Protein AF-A0A383RH29-F1 (afdb_monomer_lite)

Structure (mmCIF, N/CA/C/O backbone):
data_AF-A0A383RH29-F1
#
_entry.id   AF-A0A383RH29-F1
#
loop_
_atom_site.group_PDB
_atom_site.id
_atom_site.type_symbol
_atom_site.label_atom_id
_atom_site.label_alt_id
_atom_site.label_comp_id
_atom_site.label_asym_id
_atom_site.label_entity_id
_atom_site.label_seq_id
_atom_site.pdbx_PDB_ins_code
_atom_site.Cartn_x
_atom_site.Cartn_y
_atom_site.Cartn_z
_atom_site.occupancy
_atom_site.B_iso_or_equiv
_atom_site.auth_seq_id
_atom_site.auth_comp_id
_atom_site.auth_asym_id
_atom_site.auth_atom_id
_atom_site.pdbx_PDB_model_num
ATOM 1 N N . MET A 1 1 ? 0.894 -8.483 2.309 1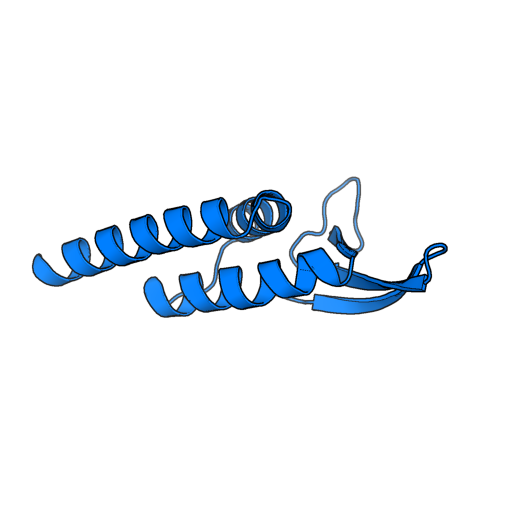.00 91.88 1 MET A N 1
ATOM 2 C CA . MET A 1 1 ? 1.872 -7.664 1.584 1.00 91.88 1 MET A CA 1
ATOM 3 C C . MET A 1 1 ? 2.853 -8.645 0.995 1.00 91.88 1 MET A C 1
ATOM 5 O O . MET A 1 1 ? 3.563 -9.288 1.766 1.00 91.88 1 MET A O 1
ATOM 9 N N . ASP A 1 2 ? 2.845 -8.777 -0.323 1.00 95.81 2 ASP A N 1
ATOM 10 C CA . ASP A 1 2 ? 3.701 -9.663 -1.103 1.00 95.81 2 ASP A CA 1
ATOM 11 C C . ASP A 1 2 ? 4.539 -8.803 -2.062 1.00 95.81 2 ASP A C 1
ATOM 13 O O . ASP A 1 2 ? 4.271 -8.700 -3.262 1.00 95.81 2 ASP A O 1
ATOM 17 N N . LEU A 1 3 ? 5.519 -8.099 -1.483 1.00 96.19 3 LEU A N 1
ATOM 18 C CA . LEU A 1 3 ? 6.335 -7.098 -2.166 1.00 96.19 3 LEU A CA 1
ATOM 19 C C . LEU A 1 3 ? 7.650 -7.708 -2.674 1.00 96.19 3 LEU A C 1
ATOM 21 O O . LEU A 1 3 ? 8.478 -8.162 -1.885 1.00 96.19 3 LEU A O 1
ATOM 25 N N . HIS A 1 4 ? 7.872 -7.651 -3.987 1.00 97.62 4 HIS A N 1
ATOM 26 C CA . HIS A 1 4 ? 9.046 -8.221 -4.655 1.00 97.62 4 HIS A CA 1
ATOM 27 C C . HIS A 1 4 ? 9.840 -7.153 -5.388 1.00 97.62 4 HIS A C 1
ATOM 29 O O . HIS A 1 4 ? 9.263 -6.323 -6.083 1.00 97.62 4 HIS A O 1
ATOM 35 N N . TYR A 1 5 ? 11.167 -7.197 -5.297 1.00 96.88 5 TYR A N 1
ATOM 36 C CA . TYR A 1 5 ? 12.009 -6.341 -6.128 1.00 96.88 5 TYR A CA 1
ATOM 37 C C . TYR A 1 5 ? 11.834 -6.718 -7.605 1.00 96.88 5 TYR A C 1
ATOM 39 O O . TYR A 1 5 ? 11.970 -7.886 -7.976 1.00 96.88 5 TYR A O 1
ATOM 47 N N . LYS A 1 6 ? 11.518 -5.729 -8.443 1.00 96.19 6 LYS A N 1
ATOM 48 C CA . LYS A 1 6 ? 11.268 -5.907 -9.878 1.00 96.19 6 LYS A CA 1
ATOM 49 C C . LYS A 1 6 ? 12.490 -5.536 -10.717 1.00 96.19 6 LYS A C 1
ATOM 51 O O . LYS A 1 6 ? 12.752 -6.181 -11.729 1.00 96.19 6 LYS A O 1
ATOM 56 N N . GLY A 1 7 ? 13.229 -4.503 -10.320 1.00 96.88 7 GLY A N 1
ATOM 57 C CA . GLY A 1 7 ? 14.370 -3.992 -11.078 1.00 96.88 7 GLY A CA 1
ATOM 58 C C . GLY A 1 7 ? 14.603 -2.505 -10.845 1.00 96.88 7 GLY A C 1
ATOM 59 O O . GLY A 1 7 ? 14.094 -1.934 -9.888 1.00 96.88 7 GLY A O 1
ATOM 60 N N . VAL A 1 8 ? 15.353 -1.874 -11.746 1.00 96.88 8 VAL A N 1
ATOM 61 C CA . VAL A 1 8 ? 15.571 -0.422 -11.762 1.00 96.88 8 VAL A CA 1
ATOM 62 C C . VAL A 1 8 ? 14.896 0.156 -13.000 1.00 96.88 8 VAL A C 1
ATOM 64 O O . VAL A 1 8 ? 15.047 -0.388 -14.094 1.00 96.88 8 VAL A O 1
ATOM 67 N N . ASN A 1 9 ? 14.148 1.245 -12.844 1.00 94.38 9 ASN A N 1
ATOM 68 C CA . 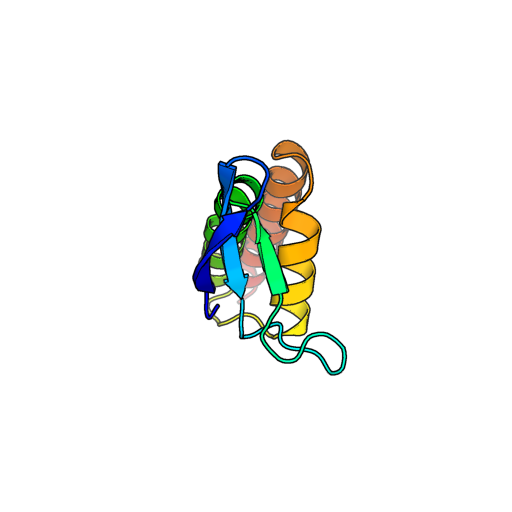ASN A 1 9 ? 13.479 1.897 -13.964 1.00 94.38 9 ASN A CA 1
ATOM 69 C C . ASN A 1 9 ? 14.407 2.832 -14.751 1.00 94.38 9 ASN A C 1
ATOM 71 O O . ASN A 1 9 ? 15.558 3.069 -14.387 1.00 94.38 9 ASN A O 1
ATOM 75 N N . SER A 1 10 ? 13.894 3.411 -15.838 1.00 94.56 10 SER A N 1
ATOM 76 C CA . SER A 1 10 ? 14.655 4.324 -16.704 1.00 94.56 10 SER A CA 1
ATOM 77 C C . SER A 1 10 ? 15.152 5.595 -16.002 1.00 94.56 10 SER A C 1
ATOM 79 O O . SER A 1 10 ? 16.008 6.291 -16.542 1.00 94.56 10 SER A O 1
ATOM 81 N N . ARG A 1 11 ? 14.644 5.898 -14.800 1.00 92.62 11 ARG A N 1
ATOM 82 C CA . ARG A 1 11 ? 15.071 7.021 -13.953 1.00 92.62 11 ARG A CA 1
ATOM 83 C C . ARG A 1 11 ? 16.126 6.618 -12.920 1.00 92.62 11 ARG A C 1
ATOM 85 O O . ARG A 1 11 ? 16.478 7.440 -12.079 1.00 92.62 11 ARG A O 1
ATOM 92 N N . GLY A 1 12 ? 16.604 5.374 -12.953 1.00 94.81 12 GLY A N 1
ATOM 93 C CA . GLY A 1 12 ? 17.591 4.866 -12.003 1.00 94.81 12 GLY A CA 1
ATOM 94 C C . GLY A 1 12 ? 17.021 4.540 -10.620 1.00 94.81 12 GLY A C 1
ATOM 95 O O . GLY A 1 12 ? 17.798 4.380 -9.686 1.00 94.81 12 GLY A O 1
ATOM 96 N N . ARG A 1 13 ? 15.692 4.450 -10.468 1.00 94.69 13 ARG A N 1
ATOM 97 C CA . ARG A 1 13 ? 15.035 4.143 -9.187 1.00 94.69 13 ARG A CA 1
ATOM 98 C C . ARG A 1 13 ? 14.647 2.678 -9.112 1.00 94.69 13 ARG A C 1
ATOM 100 O O . ARG A 1 13 ? 14.184 2.125 -10.112 1.00 94.69 13 ARG A O 1
ATOM 107 N N . ALA A 1 14 ? 14.789 2.071 -7.936 1.00 97.38 14 ALA A N 1
ATOM 108 C CA . ALA A 1 14 ? 14.288 0.723 -7.718 1.00 97.38 14 ALA A CA 1
ATOM 109 C C . ALA A 1 14 ? 12.758 0.686 -7.884 1.00 97.38 14 ALA A C 1
ATOM 111 O O . ALA A 1 14 ? 12.040 1.561 -7.402 1.00 97.38 14 ALA A O 1
ATOM 112 N N . GLU A 1 15 ? 12.263 -0.339 -8.567 1.00 97.56 15 GLU A N 1
ATOM 113 C CA . GLU A 1 15 ? 10.851 -0.678 -8.673 1.00 97.56 15 GLU A CA 1
ATOM 114 C C . GLU A 1 15 ? 10.575 -1.976 -7.928 1.00 97.56 15 GLU A C 1
ATOM 116 O O . GLU A 1 15 ? 11.352 -2.935 -7.970 1.00 97.56 15 GLU A O 1
ATOM 121 N N . TRP A 1 16 ? 9.415 -2.011 -7.293 1.00 97.75 16 TRP A N 1
ATOM 122 C CA . TRP A 1 16 ? 8.908 -3.150 -6.552 1.00 97.75 16 TRP A CA 1
ATOM 123 C C . TRP A 1 16 ? 7.508 -3.496 -7.041 1.00 97.75 16 TRP A C 1
ATOM 125 O O . TRP A 1 16 ? 6.761 -2.626 -7.479 1.00 97.75 16 TRP A O 1
ATOM 135 N N . LEU A 1 17 ? 7.158 -4.773 -6.973 1.00 97.44 17 LEU A N 1
ATOM 136 C CA . LEU A 1 17 ? 5.883 -5.330 -7.392 1.00 97.44 17 LEU A CA 1
ATOM 137 C C . LEU A 1 17 ? 5.146 -5.870 -6.167 1.00 97.44 17 LEU A C 1
ATOM 139 O O . LEU A 1 17 ? 5.616 -6.811 -5.534 1.00 97.44 17 LEU A O 1
ATOM 143 N N . GLU A 1 18 ? 3.997 -5.287 -5.848 1.00 97.19 18 GLU A N 1
ATOM 144 C CA . GLU A 1 18 ? 3.079 -5.773 -4.819 1.00 97.19 18 GLU A CA 1
ATOM 145 C C . GLU A 1 18 ? 2.041 -6.704 -5.451 1.00 97.19 18 GLU A C 1
ATOM 147 O O . GLU A 1 18 ? 1.083 -6.258 -6.095 1.00 97.19 18 GLU A O 1
ATOM 152 N N . ARG A 1 19 ? 2.241 -8.010 -5.279 1.00 97.19 19 ARG A N 1
ATOM 153 C CA . ARG A 1 19 ? 1.439 -9.049 -5.936 1.00 97.19 19 ARG A CA 1
ATOM 154 C C . ARG A 1 19 ? 0.059 -9.223 -5.314 1.00 97.19 19 ARG A C 1
ATOM 156 O O . ARG A 1 19 ? -0.880 -9.554 -6.041 1.00 97.19 19 ARG A O 1
ATOM 163 N N . ASP A 1 20 ? -0.116 -8.905 -4.027 1.00 96.50 20 ASP A N 1
ATOM 164 C CA . ASP A 1 20 ? -1.446 -8.932 -3.394 1.00 96.50 20 ASP A CA 1
ATOM 165 C C . ASP A 1 20 ? -2.409 -7.942 -4.076 1.00 96.50 20 ASP A C 1
ATOM 167 O O . ASP A 1 20 ? -3.633 -8.105 -4.041 1.00 96.50 20 ASP A O 1
ATOM 171 N N . LEU A 1 21 ? -1.859 -6.931 -4.758 1.00 96.75 21 LEU A N 1
ATOM 172 C CA . LEU A 1 21 ? -2.596 -5.910 -5.496 1.00 96.75 21 LEU A CA 1
ATOM 173 C C . LEU A 1 21 ? -2.781 -6.221 -6.988 1.00 96.75 21 LEU A C 1
ATOM 175 O O . LEU A 1 21 ? -3.139 -5.325 -7.751 1.00 96.75 21 LEU A O 1
ATOM 179 N N . ALA A 1 22 ? -2.616 -7.477 -7.414 1.00 96.19 22 ALA A N 1
ATOM 180 C CA . ALA A 1 22 ? -2.932 -7.901 -8.778 1.00 96.19 22 ALA A CA 1
ATOM 181 C C . ALA A 1 22 ? -4.395 -7.592 -9.151 1.00 96.19 22 ALA A C 1
ATOM 183 O O . ALA A 1 22 ? -5.322 -7.850 -8.384 1.00 96.19 22 ALA A O 1
ATOM 184 N N . ARG A 1 23 ? -4.644 -7.053 -10.343 1.00 91.62 23 ARG A N 1
ATOM 185 C CA . ARG A 1 23 ? -5.986 -6.703 -10.852 1.00 91.62 23 ARG A CA 1
ATOM 186 C C . ARG A 1 23 ? -6.170 -7.238 -12.265 1.00 91.62 23 ARG A C 1
ATOM 188 O O . ARG A 1 23 ? -5.194 -7.539 -12.938 1.00 91.62 23 ARG A O 1
ATOM 195 N N . SER A 1 24 ? -7.403 -7.262 -12.771 1.00 92.44 24 SER A N 1
ATOM 196 C CA . SER A 1 24 ? -7.678 -7.734 -14.139 1.00 92.44 24 SER A CA 1
ATOM 197 C C . SER A 1 24 ? -6.881 -6.984 -15.218 1.00 92.44 24 SER A C 1
ATOM 199 O O . SER A 1 24 ? -6.521 -7.574 -16.226 1.00 92.44 24 SER A O 1
ATOM 201 N N . HIS A 1 25 ? -6.575 -5.699 -14.999 1.00 89.62 25 HIS A N 1
ATOM 202 C CA . HIS A 1 25 ? -5.757 -4.867 -15.896 1.00 89.62 25 HIS A CA 1
ATOM 203 C C . HIS A 1 25 ? -4.270 -4.802 -15.503 1.00 89.62 25 HIS A C 1
ATOM 205 O O . HIS A 1 25 ? -3.487 -4.148 -16.183 1.00 89.62 25 HIS A O 1
ATOM 211 N N . CYS A 1 26 ? -3.880 -5.432 -14.394 1.00 88.94 26 CYS A N 1
ATOM 212 C CA . CYS A 1 26 ? -2.500 -5.492 -13.920 1.00 88.94 26 CYS A CA 1
ATOM 213 C C . CYS A 1 26 ? -2.286 -6.819 -13.166 1.00 88.94 26 CYS A C 1
ATOM 215 O O . CYS A 1 26 ? -2.279 -6.839 -11.932 1.00 88.94 26 CYS A O 1
ATOM 217 N N . PRO A 1 27 ? -2.231 -7.952 -13.891 1.00 93.44 27 PRO A N 1
ATOM 218 C CA . PRO A 1 27 ? -2.330 -9.285 -13.294 1.00 93.44 27 PRO A CA 1
ATOM 219 C C . PRO A 1 27 ? -1.100 -9.674 -12.468 1.00 93.44 27 PRO A C 1
ATOM 221 O O . PRO A 1 27 ? -1.187 -10.569 -11.637 1.00 93.44 27 PRO A O 1
ATOM 224 N N . GLU A 1 28 ? 0.029 -9.002 -12.678 1.00 94.06 28 GLU A N 1
ATOM 225 C CA . GLU A 1 28 ? 1.273 -9.275 -11.957 1.00 94.06 28 GLU A CA 1
ATOM 226 C C . GLU A 1 28 ? 1.327 -8.600 -10.578 1.00 94.06 28 GLU A C 1
ATOM 228 O O . GLU A 1 28 ? 2.084 -9.042 -9.720 1.00 94.06 28 GLU A O 1
ATOM 233 N N . GLY A 1 29 ? 0.529 -7.553 -10.340 1.00 95.88 29 GLY A N 1
ATOM 234 C CA . GLY A 1 29 ? 0.594 -6.750 -9.116 1.00 95.88 29 GLY A CA 1
ATOM 235 C C . GLY A 1 29 ? 0.789 -5.261 -9.377 1.00 95.88 29 GLY A C 1
ATOM 236 O O . GLY A 1 29 ? 1.014 -4.835 -10.506 1.00 95.88 29 GLY A O 1
ATOM 237 N N . LEU A 1 30 ? 0.720 -4.451 -8.323 1.00 96.56 30 LEU A N 1
ATOM 238 C CA . LEU A 1 30 ? 0.973 -3.014 -8.415 1.00 96.56 30 LEU A CA 1
ATOM 239 C C . LEU A 1 30 ? 2.481 -2.741 -8.411 1.00 96.56 30 LEU A C 1
ATOM 241 O O . LEU A 1 30 ? 3.178 -3.141 -7.482 1.00 96.56 30 LEU A O 1
ATOM 245 N N . VAL A 1 31 ? 2.975 -2.016 -9.414 1.00 96.38 31 VAL A N 1
ATOM 246 C CA . VAL A 1 31 ? 4.363 -1.537 -9.437 1.00 96.38 31 VAL A CA 1
ATOM 247 C C . VAL A 1 31 ? 4.471 -0.229 -8.653 1.00 96.38 31 VAL A C 1
ATOM 249 O O . VAL A 1 31 ? 3.686 0.690 -8.880 1.00 96.38 31 VAL A O 1
ATOM 252 N N . MET A 1 32 ? 5.454 -0.137 -7.761 1.00 96.44 32 MET A N 1
ATOM 253 C CA . MET A 1 32 ? 5.770 1.052 -6.966 1.00 96.44 32 MET A CA 1
ATOM 254 C C . MET A 1 32 ? 7.259 1.386 -7.079 1.00 96.44 32 MET A C 1
ATOM 256 O O . MET A 1 32 ? 8.100 0.489 -7.118 1.00 96.44 32 MET A O 1
ATOM 260 N N . GLU A 1 33 ? 7.589 2.675 -7.115 1.00 96.69 33 GLU A N 1
ATOM 261 C CA . GLU A 1 33 ? 8.979 3.136 -7.023 1.00 96.69 33 GLU A CA 1
ATOM 262 C C . GLU A 1 33 ? 9.480 3.091 -5.567 1.00 96.69 33 GLU A C 1
ATOM 264 O O . GLU A 1 33 ? 8.696 3.127 -4.617 1.00 96.69 33 GLU A O 1
ATOM 269 N N . GLU A 1 34 ? 10.800 3.075 -5.397 1.00 95.25 34 GLU A N 1
ATOM 270 C CA . GLU A 1 34 ? 11.515 3.046 -4.115 1.00 95.25 34 GLU A CA 1
ATOM 271 C C . GLU A 1 34 ? 10.958 4.025 -3.073 1.00 95.25 34 GLU A C 1
ATOM 273 O O . GLU A 1 34 ? 10.562 3.607 -1.989 1.00 95.25 34 GLU A O 1
ATOM 278 N N . TRP A 1 35 ? 10.814 5.305 -3.432 1.00 94.38 35 TRP A N 1
ATOM 279 C CA . TRP A 1 35 ? 10.316 6.347 -2.523 1.00 94.38 35 TRP A CA 1
ATOM 280 C C . TRP A 1 35 ? 8.882 6.090 -2.026 1.00 94.38 35 TRP A C 1
ATOM 282 O O . TRP A 1 35 ? 8.502 6.533 -0.941 1.00 94.38 35 TRP A O 1
ATOM 292 N N . GLN A 1 36 ? 8.057 5.402 -2.822 1.00 96.06 36 GLN A N 1
ATOM 293 C CA . GLN A 1 36 ? 6.694 5.044 -2.432 1.00 96.06 36 GLN A CA 1
ATOM 294 C C . GLN A 1 36 ? 6.719 3.813 -1.526 1.00 96.06 36 GLN A C 1
ATOM 296 O O . GLN A 1 36 ? 5.973 3.751 -0.553 1.00 96.06 36 GLN A O 1
ATOM 301 N N . VAL A 1 37 ? 7.602 2.851 -1.806 1.00 96.50 37 VAL A N 1
ATOM 302 C CA . VAL A 1 37 ? 7.799 1.647 -0.985 1.00 96.50 37 VAL A CA 1
ATOM 303 C C . VAL A 1 37 ? 8.290 1.993 0.418 1.00 96.50 37 VAL A C 1
ATOM 305 O O . VAL A 1 37 ? 7.790 1.425 1.392 1.00 96.50 37 VAL A O 1
ATOM 308 N N . GLU A 1 38 ? 9.210 2.953 0.525 1.00 95.56 38 GLU A N 1
ATOM 309 C CA . GLU A 1 38 ? 9.716 3.480 1.798 1.00 95.56 38 GLU A CA 1
ATOM 310 C C . GLU A 1 38 ? 8.602 4.032 2.697 1.00 95.56 38 GLU A C 1
ATOM 312 O O . GLU A 1 38 ? 8.728 4.000 3.919 1.00 95.56 38 GLU A O 1
ATOM 317 N N . GLN A 1 39 ? 7.490 4.484 2.111 1.00 96.38 39 GLN A N 1
ATOM 318 C CA . GLN A 1 39 ? 6.310 4.949 2.840 1.00 96.38 39 GLN A CA 1
ATOM 319 C C . GLN A 1 39 ? 5.268 3.839 3.025 1.00 96.38 39 GLN A C 1
ATOM 321 O O . GLN A 1 39 ? 4.731 3.667 4.118 1.00 96.38 39 GLN A O 1
ATOM 326 N N . TYR A 1 40 ? 5.014 3.044 1.987 1.00 97.12 40 TYR A N 1
ATOM 327 C CA . TYR A 1 40 ? 4.011 1.981 1.976 1.00 97.12 40 TYR A CA 1
ATOM 328 C C . TYR A 1 40 ? 4.274 0.905 3.021 1.00 97.12 40 TYR A C 1
ATOM 330 O O . TYR A 1 40 ? 3.375 0.551 3.787 1.00 97.12 40 TYR A O 1
ATOM 338 N N . LYS A 1 41 ? 5.513 0.414 3.099 1.00 96.94 41 LYS A N 1
ATOM 339 C CA . LYS A 1 41 ? 5.878 -0.662 4.018 1.00 96.94 41 LYS A CA 1
ATOM 340 C C . LYS A 1 41 ? 5.625 -0.296 5.492 1.00 96.94 41 LYS A C 1
ATOM 342 O O . LYS A 1 41 ? 4.846 -1.008 6.133 1.00 96.94 41 LYS A O 1
ATOM 347 N N . PRO A 1 42 ? 6.180 0.805 6.041 1.00 96.12 42 PRO A N 1
ATOM 348 C CA . PRO A 1 42 ? 5.914 1.174 7.430 1.00 96.12 42 PRO A CA 1
ATOM 349 C C . PRO A 1 42 ? 4.449 1.559 7.669 1.00 96.12 42 PRO A C 1
ATOM 351 O O . PRO A 1 42 ? 3.948 1.368 8.777 1.00 96.12 42 PRO A O 1
ATOM 354 N N . PHE A 1 43 ? 3.736 2.061 6.655 1.00 96.06 43 PHE A N 1
ATOM 355 C CA . PHE A 1 43 ? 2.311 2.366 6.780 1.00 96.06 43 PHE A CA 1
ATOM 356 C C . PHE A 1 43 ? 1.486 1.081 6.966 1.00 96.06 43 PHE A C 1
ATOM 358 O O . PHE A 1 43 ? 0.723 0.967 7.927 1.00 96.06 43 PHE A O 1
ATOM 365 N N . VAL A 1 44 ? 1.696 0.068 6.119 1.00 96.88 44 VAL A N 1
ATOM 366 C CA . VAL A 1 44 ? 1.044 -1.247 6.242 1.00 96.88 44 VAL A CA 1
ATOM 367 C C . VAL A 1 44 ? 1.393 -1.920 7.570 1.00 96.88 44 VAL A C 1
ATOM 369 O O . VAL A 1 44 ? 0.498 -2.386 8.279 1.00 96.88 44 VAL A O 1
ATOM 372 N N . GLU A 1 45 ? 2.676 -1.961 7.931 1.00 96.75 45 GLU A N 1
ATOM 373 C CA . GLU A 1 45 ? 3.146 -2.562 9.186 1.00 96.75 45 GLU A CA 1
ATOM 374 C C . GLU A 1 45 ? 2.560 -1.846 10.411 1.00 96.75 45 GLU A C 1
ATOM 376 O O . GLU A 1 45 ? 2.083 -2.496 11.343 1.00 96.75 45 GLU A O 1
ATOM 381 N N . GLY A 1 46 ? 2.511 -0.512 10.383 1.00 95.50 46 GLY A N 1
ATOM 382 C CA . GLY A 1 46 ? 1.946 0.299 11.455 1.00 95.50 46 GLY A CA 1
ATOM 383 C C . GLY A 1 46 ? 0.454 0.051 11.670 1.00 95.50 46 GLY A C 1
ATOM 384 O O . GLY A 1 46 ? 0.014 -0.054 12.817 1.00 95.50 46 GLY A O 1
ATOM 385 N N . ILE A 1 47 ? -0.331 -0.069 10.595 1.00 95.25 47 ILE A N 1
ATOM 386 C CA . ILE A 1 47 ? -1.762 -0.375 10.716 1.00 95.25 47 ILE A CA 1
ATOM 387 C C . ILE A 1 47 ? -1.953 -1.800 11.224 1.00 95.25 47 ILE A C 1
ATOM 389 O O . ILE A 1 47 ? -2.720 -1.988 12.163 1.00 95.25 47 ILE A O 1
ATOM 393 N N . ARG A 1 48 ? -1.233 -2.789 10.676 1.00 95.62 48 ARG A N 1
ATOM 394 C CA . ARG A 1 48 ? -1.301 -4.191 11.129 1.00 95.62 48 ARG A CA 1
ATOM 395 C C . ARG A 1 48 ? -1.009 -4.328 12.618 1.00 95.62 48 ARG A C 1
ATOM 397 O O . ARG A 1 48 ? -1.767 -4.983 13.327 1.00 95.62 48 ARG A O 1
ATOM 404 N N . ALA A 1 49 ? 0.041 -3.662 13.100 1.00 94.06 49 ALA A N 1
ATOM 405 C CA . ALA A 1 49 ? 0.382 -3.633 14.519 1.00 94.06 49 ALA A CA 1
ATOM 406 C C . ALA A 1 49 ? -0.720 -2.982 15.372 1.00 94.06 49 ALA A C 1
ATOM 408 O O . ALA A 1 49 ? -0.922 -3.367 16.519 1.00 94.06 49 ALA A O 1
ATOM 409 N N . CYS A 1 50 ? -1.443 -2.007 14.817 1.00 93.19 50 CYS A N 1
ATOM 410 C CA . CYS A 1 50 ? -2.541 -1.339 15.500 1.00 93.19 50 CYS A CA 1
ATOM 411 C C . CYS A 1 50 ? -3.793 -2.226 15.581 1.00 93.19 50 CYS A C 1
ATOM 413 O O . CYS A 1 50 ? -4.329 -2.429 16.666 1.00 93.19 50 CYS A O 1
ATOM 415 N N . ILE A 1 51 ? -4.243 -2.778 14.452 1.00 91.81 51 ILE A N 1
ATOM 416 C CA . ILE A 1 51 ? -5.516 -3.510 14.362 1.00 91.81 51 ILE A CA 1
ATOM 417 C C . ILE A 1 51 ? -5.398 -5.003 14.707 1.00 91.81 51 ILE A C 1
ATOM 419 O O . ILE A 1 51 ? -6.417 -5.668 14.876 1.00 91.81 51 ILE A O 1
ATOM 423 N N . GLY A 1 52 ? -4.180 -5.551 14.774 1.00 93.06 52 GLY A N 1
ATOM 424 C CA . GLY A 1 52 ? -3.922 -6.943 15.160 1.00 93.06 52 GLY A CA 1
ATOM 425 C C . GLY A 1 52 ? -4.322 -7.996 14.119 1.00 93.06 52 GLY A C 1
ATOM 426 O O . GLY A 1 52 ? -4.489 -9.162 14.467 1.00 93.06 52 GLY A O 1
ATOM 427 N N . ARG A 1 53 ? -4.493 -7.609 12.851 1.00 94.38 53 ARG A N 1
ATOM 428 C CA . ARG A 1 53 ? -4.796 -8.520 11.737 1.00 94.38 53 ARG A CA 1
ATOM 429 C C . ARG A 1 53 ? -4.126 -8.067 10.449 1.00 94.38 53 ARG A C 1
ATOM 431 O O . ARG A 1 53 ? -3.709 -6.915 10.321 1.00 94.38 53 ARG A O 1
ATOM 438 N N . ASP A 1 54 ? -4.102 -8.961 9.471 1.00 95.06 54 ASP A N 1
ATOM 439 C CA . ASP A 1 54 ? -3.741 -8.599 8.110 1.00 95.06 54 ASP A CA 1
ATOM 440 C C . ASP A 1 54 ? -4.774 -7.676 7.457 1.00 95.06 54 ASP A C 1
ATOM 442 O O . ASP A 1 54 ? -5.974 -7.724 7.746 1.00 95.06 54 ASP A O 1
ATOM 446 N N . LEU A 1 55 ? -4.270 -6.824 6.565 1.00 95.50 55 LEU A N 1
ATOM 447 C CA . LEU A 1 55 ? -5.078 -5.961 5.718 1.00 95.50 55 LEU A CA 1
ATOM 448 C C . LEU A 1 55 ? -5.652 -6.763 4.556 1.00 95.50 55 LEU A C 1
ATOM 450 O O . LEU A 1 55 ? -4.962 -7.573 3.937 1.00 95.50 55 LEU A O 1
ATOM 454 N N . THR A 1 56 ? -6.914 -6.498 4.252 1.00 96.69 56 THR A N 1
ATOM 455 C CA . THR A 1 56 ? -7.564 -6.969 3.033 1.00 96.69 56 THR A CA 1
ATOM 456 C C . THR A 1 56 ? -6.914 -6.331 1.808 1.00 96.69 56 THR A C 1
ATOM 458 O O . THR A 1 56 ? -6.220 -5.316 1.895 1.00 96.69 56 THR A O 1
ATOM 461 N N . LYS A 1 57 ? -7.176 -6.901 0.633 1.00 96.25 57 LYS A N 1
ATOM 462 C CA . LYS A 1 57 ? -6.694 -6.361 -0.640 1.00 96.25 57 LYS A CA 1
ATOM 463 C C . LYS A 1 57 ? -7.114 -4.906 -0.872 1.00 96.25 57 LYS A C 1
ATOM 465 O O . LYS A 1 57 ? -6.303 -4.104 -1.328 1.00 96.25 57 LYS A O 1
ATOM 470 N N . ASP A 1 58 ? -8.350 -4.558 -0.530 1.00 96.31 58 ASP A N 1
ATOM 471 C CA . ASP A 1 58 ? -8.875 -3.200 -0.715 1.00 96.31 58 ASP A CA 1
ATOM 472 C C . ASP A 1 58 ? -8.246 -2.207 0.270 1.00 96.31 58 ASP A C 1
ATOM 474 O O . ASP A 1 58 ? -7.923 -1.073 -0.098 1.00 96.31 58 ASP A O 1
ATOM 478 N N . GLU A 1 59 ? -7.981 -2.647 1.503 1.00 96.75 59 GLU A N 1
ATOM 479 C CA . GLU A 1 59 ? -7.224 -1.861 2.478 1.00 96.75 59 GLU A CA 1
ATOM 480 C C . GLU A 1 59 ? -5.782 -1.655 2.005 1.00 96.75 59 GLU A C 1
ATOM 482 O O . GLU A 1 59 ? -5.338 -0.514 1.932 1.00 96.75 59 GLU A O 1
ATOM 487 N N . LEU A 1 60 ? -5.073 -2.713 1.590 1.00 97.25 60 LEU A N 1
ATOM 488 C CA . LEU A 1 60 ? -3.726 -2.595 1.013 1.00 97.25 60 LEU A CA 1
ATOM 489 C C . LEU A 1 60 ? -3.715 -1.657 -0.194 1.00 97.25 60 LEU A C 1
ATOM 491 O O . LEU A 1 60 ? -2.819 -0.827 -0.320 1.00 97.25 60 LEU A O 1
ATOM 495 N N . SER A 1 61 ? -4.732 -1.736 -1.053 1.00 96.62 61 SER A N 1
ATOM 496 C CA . SER A 1 61 ? -4.845 -0.865 -2.217 1.00 96.62 61 SER A CA 1
ATOM 497 C C . SER A 1 61 ? -5.021 0.597 -1.8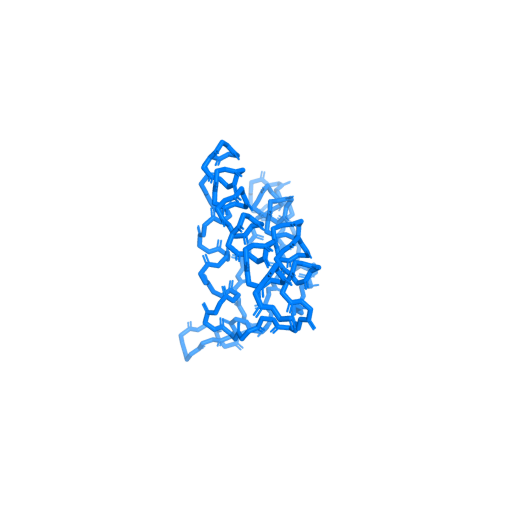20 1.00 96.62 61 SER A C 1
ATOM 499 O O . SER A 1 61 ? -4.460 1.477 -2.473 1.00 96.62 61 SER A O 1
ATOM 501 N N . THR A 1 62 ? -5.809 0.858 -0.779 1.00 96.62 62 THR A N 1
ATOM 502 C CA . THR A 1 62 ? -5.994 2.201 -0.225 1.00 96.62 62 THR A CA 1
ATOM 503 C C . THR A 1 62 ? -4.685 2.721 0.358 1.00 96.62 62 THR A C 1
ATOM 505 O O . THR A 1 62 ? -4.294 3.851 0.076 1.00 96.62 62 THR A O 1
ATOM 508 N N . ILE A 1 63 ? -3.959 1.891 1.112 1.00 97.00 63 ILE A N 1
ATOM 509 C CA . ILE A 1 63 ? -2.668 2.273 1.690 1.00 97.00 63 ILE A CA 1
ATOM 510 C C . ILE A 1 63 ? -1.621 2.526 0.604 1.00 97.00 63 ILE A C 1
ATOM 512 O O . ILE A 1 63 ? -0.909 3.524 0.680 1.00 97.00 63 ILE A O 1
ATOM 516 N N . ALA A 1 64 ? -1.561 1.704 -0.445 1.00 96.81 64 ALA A N 1
ATOM 517 C CA . ALA A 1 64 ? -0.652 1.926 -1.568 1.00 96.81 64 ALA A CA 1
ATOM 518 C C . ALA A 1 64 ? -0.923 3.267 -2.267 1.00 96.81 64 ALA A C 1
ATOM 520 O O . ALA A 1 64 ? 0.017 4.010 -2.550 1.00 96.81 64 ALA A O 1
ATOM 521 N N . TRP A 1 65 ? -2.199 3.614 -2.474 1.00 96.19 65 TRP A N 1
ATOM 522 C CA . TRP A 1 65 ? -2.595 4.919 -3.010 1.00 96.19 65 TRP A CA 1
ATOM 523 C C . TRP A 1 65 ? -2.192 6.074 -2.079 1.00 96.19 65 TRP A C 1
ATOM 525 O O . TRP A 1 65 ? -1.576 7.040 -2.527 1.00 96.19 65 TRP A O 1
ATOM 535 N N . LEU A 1 66 ? -2.451 5.951 -0.773 1.00 96.62 66 LEU A N 1
ATOM 536 C CA . LEU A 1 66 ? -2.085 6.969 0.220 1.00 96.62 66 LEU A CA 1
ATOM 537 C C . LEU A 1 66 ? -0.573 7.135 0.393 1.00 96.62 66 LEU A C 1
ATOM 539 O O . LEU A 1 66 ? -0.126 8.220 0.751 1.00 96.62 66 LEU A O 1
ATOM 543 N N . SER A 1 67 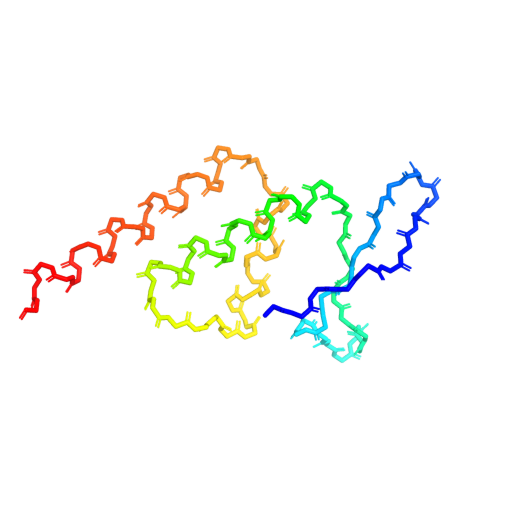? 0.215 6.103 0.103 1.00 96.12 67 SER A N 1
ATOM 544 C CA . SER A 1 67 ? 1.683 6.145 0.194 1.00 96.12 67 SER A CA 1
ATOM 545 C C . SER A 1 67 ? 2.329 7.067 -0.846 1.00 96.12 67 SER A C 1
ATOM 547 O O . SER A 1 67 ? 3.523 7.333 -0.772 1.00 96.12 67 SER A O 1
ATOM 549 N N . GLY A 1 68 ? 1.546 7.565 -1.810 1.00 94.56 68 GLY A N 1
ATOM 550 C CA . GLY A 1 68 ? 1.941 8.651 -2.706 1.00 94.56 68 GLY A CA 1
ATOM 551 C C . GLY A 1 68 ? 1.755 10.061 -2.127 1.00 94.56 68 GLY A C 1
ATOM 552 O O . GLY A 1 68 ? 2.123 11.029 -2.786 1.00 94.56 68 GLY A O 1
ATOM 553 N N . SER A 1 69 ? 1.150 10.193 -0.942 1.00 94.88 69 SER A N 1
ATOM 554 C CA . SER A 1 69 ? 0.884 11.485 -0.295 1.00 94.88 69 SER A CA 1
ATOM 555 C C . SER A 1 69 ? 2.107 12.011 0.454 1.00 94.88 69 SER A C 1
ATOM 557 O O . SER A 1 69 ? 3.087 11.303 0.664 1.00 94.88 69 SER A O 1
ATOM 559 N N . GLU A 1 70 ? 2.033 13.259 0.916 1.00 94.06 70 GLU A N 1
ATOM 560 C CA . GLU A 1 70 ? 3.041 13.809 1.821 1.00 94.06 70 GLU A CA 1
ATOM 561 C C . GLU A 1 70 ? 3.111 13.020 3.137 1.00 94.06 70 GLU A C 1
ATOM 563 O O . GLU A 1 70 ? 2.091 12.600 3.695 1.00 94.06 70 GLU A O 1
ATOM 568 N N . GLN A 1 71 ? 4.316 12.914 3.700 1.00 91.69 71 GLN A N 1
ATOM 569 C CA . GLN A 1 71 ? 4.557 12.218 4.966 1.00 91.69 71 GLN A CA 1
ATOM 570 C C . GLN A 1 71 ? 3.700 12.766 6.123 1.00 91.69 71 GLN A C 1
ATOM 572 O O . GLN A 1 71 ? 3.263 12.006 6.987 1.00 91.69 71 GLN A O 1
ATOM 577 N N . SER A 1 72 ? 3.411 14.072 6.123 1.00 95.00 72 SER A N 1
ATOM 578 C CA . SER A 1 72 ? 2.510 14.739 7.075 1.00 95.00 72 SER A CA 1
ATOM 579 C C . SER A 1 72 ? 1.088 14.161 7.029 1.00 95.00 72 SER A C 1
ATOM 581 O O . SER A 1 72 ? 0.480 13.895 8.066 1.00 95.00 72 SER A O 1
ATOM 583 N N . THR A 1 73 ? 0.576 13.903 5.825 1.00 95.31 73 THR A N 1
ATOM 584 C CA . THR A 1 73 ? -0.751 13.324 5.593 1.00 95.31 73 THR A CA 1
ATOM 585 C C . THR A 1 73 ? -0.803 11.891 6.110 1.00 95.31 73 THR A C 1
ATOM 587 O O . THR A 1 73 ? -1.718 11.533 6.851 1.00 95.31 73 THR A O 1
ATOM 590 N N . ILE A 1 74 ? 0.217 11.089 5.796 1.00 94.69 74 ILE A N 1
ATOM 591 C CA . ILE A 1 74 ? 0.340 9.708 6.283 1.00 94.69 74 ILE A CA 1
ATOM 592 C C . ILE A 1 74 ? 0.404 9.676 7.816 1.00 94.69 74 ILE A C 1
ATOM 594 O O . ILE A 1 74 ? -0.300 8.887 8.450 1.00 94.69 74 ILE A O 1
ATOM 598 N N . ALA A 1 75 ? 1.192 10.565 8.426 1.00 94.50 75 ALA A N 1
ATOM 599 C CA . ALA A 1 75 ? 1.309 10.670 9.877 1.00 94.50 75 ALA A CA 1
ATOM 600 C C . ALA A 1 75 ? -0.031 11.021 10.545 1.00 94.50 75 ALA A C 1
ATOM 602 O O . ALA A 1 75 ? -0.401 10.392 11.539 1.00 94.50 75 ALA A O 1
ATOM 603 N N . ASN A 1 76 ? -0.789 11.962 9.973 1.00 96.75 76 ASN A N 1
ATOM 604 C CA . ASN A 1 76 ? -2.114 12.333 10.471 1.00 96.75 76 ASN A CA 1
ATOM 605 C C . ASN A 1 76 ? -3.101 11.158 10.398 1.00 96.75 76 ASN A C 1
ATOM 607 O O . ASN A 1 76 ? -3.794 10.877 11.377 1.00 96.75 76 ASN A O 1
ATOM 611 N N . ILE A 1 77 ? -3.128 10.425 9.279 1.00 95.62 77 ILE A N 1
ATOM 612 C CA . ILE A 1 77 ? -3.986 9.241 9.115 1.00 95.62 77 ILE A CA 1
ATOM 613 C C . ILE A 1 77 ? -3.614 8.158 10.133 1.00 95.62 77 ILE A C 1
ATOM 615 O O . ILE A 1 77 ? -4.486 7.611 10.808 1.00 95.62 77 ILE A O 1
ATOM 619 N N . MET A 1 78 ? -2.319 7.886 10.306 1.00 94.62 78 MET A N 1
ATOM 620 C CA . MET A 1 78 ? -1.848 6.945 11.324 1.00 94.62 78 MET A CA 1
ATOM 621 C C . MET A 1 78 ? -2.225 7.377 12.743 1.00 94.62 78 MET A C 1
ATOM 623 O O . MET A 1 78 ? -2.555 6.522 13.567 1.00 94.62 78 MET A O 1
ATOM 627 N N . GLY A 1 79 ? -2.202 8.679 13.034 1.00 94.75 79 GLY A N 1
ATOM 628 C CA . GLY A 1 79 ? -2.691 9.236 14.294 1.00 94.75 79 GLY A CA 1
ATOM 629 C C . GLY A 1 79 ? -4.165 8.904 14.530 1.00 94.75 79 GLY A C 1
ATOM 630 O O . GLY A 1 79 ? -4.504 8.347 15.572 1.00 94.75 79 GLY A O 1
ATOM 631 N N . LEU A 1 80 ? -5.020 9.150 13.533 1.00 94.38 80 LEU A N 1
ATOM 632 C CA . LEU A 1 80 ? -6.453 8.845 13.603 1.00 94.38 80 LEU A CA 1
ATOM 633 C C . LEU A 1 80 ? -6.722 7.354 13.851 1.00 94.38 80 LEU A C 1
ATOM 635 O O . LEU A 1 80 ? -7.505 7.013 14.739 1.00 94.38 80 LEU A O 1
ATOM 639 N N . ILE A 1 81 ? -6.047 6.466 13.113 1.00 92.81 81 ILE A N 1
ATOM 640 C CA . ILE A 1 81 ? -6.204 5.008 13.257 1.00 92.81 81 ILE A CA 1
ATOM 641 C C . ILE A 1 81 ? -5.810 4.560 14.669 1.00 92.81 81 ILE A C 1
ATOM 643 O O . ILE A 1 81 ? -6.554 3.820 15.318 1.00 92.81 81 ILE A O 1
ATOM 647 N N . LYS A 1 82 ? -4.668 5.042 15.176 1.00 92.81 82 LYS A N 1
ATOM 648 C CA . LYS A 1 82 ? -4.196 4.717 16.529 1.00 92.81 82 LYS A CA 1
ATOM 649 C C . LYS A 1 82 ? -5.172 5.190 17.600 1.00 92.81 82 LYS A C 1
ATOM 651 O O . LYS A 1 82 ? -5.510 4.409 18.487 1.00 92.81 82 LYS A O 1
ATOM 656 N N . SER A 1 83 ? -5.647 6.431 17.508 1.00 92.75 83 SER A N 1
ATOM 657 C CA . SER A 1 83 ? -6.628 6.976 18.449 1.00 92.75 83 SER A CA 1
ATOM 658 C C . SER A 1 83 ? -7.918 6.156 18.453 1.00 92.75 83 SER A C 1
ATOM 660 O O . SER A 1 83 ? -8.381 5.763 19.522 1.00 92.75 83 SER A O 1
ATOM 662 N N . ALA A 1 84 ? -8.463 5.825 17.280 1.00 90.31 84 ALA A N 1
ATOM 663 C CA . ALA A 1 84 ? -9.677 5.017 17.174 1.00 90.31 84 ALA A CA 1
ATOM 664 C C . ALA A 1 84 ? -9.513 3.625 17.812 1.00 90.31 84 ALA A C 1
ATOM 666 O O . ALA A 1 84 ? -10.389 3.166 18.548 1.00 90.31 84 ALA A O 1
ATOM 667 N N . ASN A 1 85 ? -8.369 2.973 17.593 1.00 88.88 85 ASN A N 1
ATOM 668 C CA . ASN A 1 85 ? -8.088 1.661 18.171 1.00 88.88 85 ASN A CA 1
ATOM 669 C C . ASN A 1 85 ? -7.936 1.703 19.702 1.00 88.88 85 ASN A C 1
ATOM 671 O O . ASN A 1 85 ? -8.456 0.835 20.401 1.00 88.88 85 ASN A O 1
ATOM 675 N N . LEU A 1 86 ? -7.269 2.732 20.240 1.00 85.81 86 LEU A N 1
ATOM 676 C CA . LEU A 1 86 ? -7.155 2.933 21.689 1.00 85.81 86 LEU A CA 1
ATOM 677 C C . LEU A 1 86 ? -8.530 3.115 22.342 1.00 85.81 86 LEU A C 1
ATOM 679 O O . LEU A 1 86 ? -8.810 2.478 23.356 1.00 85.81 86 LEU A O 1
ATOM 683 N N . HIS A 1 87 ? -9.409 3.916 21.734 1.00 78.69 87 HIS A N 1
ATOM 684 C CA . HIS A 1 87 ? -10.782 4.075 22.214 1.00 78.69 87 HIS A CA 1
ATOM 685 C C . HIS A 1 87 ? -11.563 2.756 22.178 1.00 78.69 87 HIS A C 1
ATOM 687 O O . HIS A 1 87 ? -12.247 2.433 23.146 1.00 78.69 87 HIS A O 1
ATOM 693 N N . SER A 1 88 ? -11.427 1.951 21.118 1.00 75.50 88 SER A N 1
ATOM 694 C CA . SER A 1 88 ? -12.090 0.642 21.054 1.00 75.50 88 SER A CA 1
ATOM 695 C C . SER A 1 88 ? -11.633 -0.316 22.156 1.00 75.50 88 SER A C 1
ATOM 697 O O . SER A 1 88 ? -12.432 -1.143 22.591 1.00 75.50 88 SER A O 1
ATOM 699 N N . ASN A 1 89 ? -10.373 -0.237 22.585 1.00 71.38 89 ASN A N 1
ATOM 700 C CA . ASN A 1 89 ? -9.847 -1.084 23.656 1.00 71.38 89 ASN A CA 1
ATOM 701 C C . ASN A 1 89 ? -10.228 -0.579 25.054 1.00 71.38 89 ASN A C 1
ATOM 703 O O . ASN A 1 89 ? -10.316 -1.385 25.968 1.00 71.38 89 ASN A O 1
ATOM 707 N N . ALA A 1 90 ? -10.497 0.719 25.226 1.00 66.56 90 ALA A N 1
ATOM 708 C CA . ALA A 1 90 ? -10.963 1.279 26.499 1.00 66.56 90 ALA A CA 1
ATOM 709 C C . AL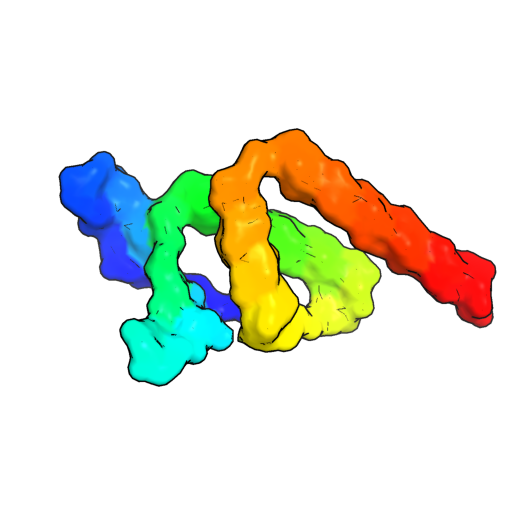A A 1 90 ? -12.428 0.925 26.834 1.00 66.56 90 ALA A C 1
ATOM 711 O O . ALA A 1 90 ? -12.855 1.096 27.973 1.00 66.56 90 ALA A O 1
ATOM 712 N N . HIS A 1 91 ? -13.202 0.458 25.849 1.00 58.50 91 HIS A N 1
ATOM 713 C CA . HIS A 1 91 ? -14.613 0.081 25.995 1.00 58.50 91 HIS A CA 1
ATOM 714 C C . HIS A 1 91 ? -14.859 -1.441 25.971 1.00 58.50 91 HIS A C 1
ATOM 716 O O . HIS A 1 91 ? -16.014 -1.862 25.883 1.00 58.50 91 HIS A O 1
ATOM 722 N N . LYS A 1 92 ? -13.799 -2.256 26.026 1.00 51.78 92 LYS A N 1
ATOM 723 C CA . LYS A 1 92 ? -13.863 -3.716 26.204 1.00 51.78 92 LYS A CA 1
ATOM 724 C C . LYS A 1 92 ? -13.492 -4.084 27.632 1.00 51.78 92 LYS A C 1
ATOM 726 O O . LYS A 1 92 ? -14.103 -5.049 28.137 1.00 51.78 92 LYS A O 1
#

pLDDT: mean 93.25, std 7.63, range [51.78, 97.75]

Organism: Paenib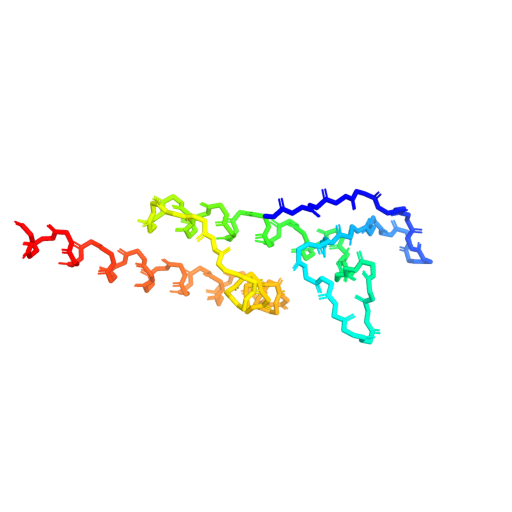acillus alvei (NCBI:txid44250)

Radius of gyration: 14.6 Å; chains: 1; bounding box: 32×24×43 Å

Foldseek 3Di:
DQKAFDQADPVRWTKIFDCLLADPVRNRHDIDTPQLCVQLVVLQVLLCVLVVDHDHNVRSVVSSVCSPDDPVSSVVVSVVSNVVSVVVVVVD

Sequence (92 aa):
MDLHYKGVNSRGRAEWLERDLARSHCPEGLVMEEWQVEQYKPFVEGIRACIGRDLTKDELSTIAWLSGSEQSTIANIMGLIKSANLHSNAHK

Secondary structure (DSSP, 8-state):
--EEEEEE-TTS-EEEEEGGG-BTTBTT-EEEEHHHHHHHHHHHHHHHHHHSSPPPHHHHHHHHHHTTS-HHHHHHHHHHHHHHHHHHHHT-